Protein AF-A0A8T3PUE8-F1 (afdb_monomer)

Secondary structure (DSSP, 8-state):
--S---SEEEEEE-TTHHHHT-TTT-S--SS-EEEEETTEEEEE-GGGGSHHHHHHHSHHHHHHHHHHHH-HHHHHHHHHHHHHHHHHHHHHHHHT-SS--TTS-TTTTSPP-SHHHHHHHHHHHHHHHHHHHHHHTTT-EEEEEE-

Foldseek 3Di:
DDPDDDQEDEDEAELCQLLVQFPVSDPDNLDWHWAADPLDTDIDNCSCVDPVNCVCVDPVNVVVVVVCVVDPVSVVVVVVVVVVVVVVVVVVVVVVVPDDDPPSSPQLVHDDDDPRSVRSVSSVVSVVVVVVVVQVVVVHHYHYHYD

Radius of gyration: 20.22 Å; Cα contacts (8 Å, |Δi|>4): 121; chains: 1; bounding box: 53×44×39 Å

Sequence (147 aa):
MWHFQPDIVLLAFTCNDVRNNSKLLEWDRMRPFYDLVDDRLVLDDSFRQSDAYRFRRSAWMQSFYAAVNASRVLQLLREGRNSWTRRRLMAQQAKSTTGTGQDGTRGVFGEPQDADWKKAWAITEQILLRIRDDVVKRDVMFLLAIT

Solvent-accessible surface area (backbone atoms only — not comparable to full-atom values): 8790 Å² total; per-residue (Å²): 134,81,95,70,86,66,76,62,47,77,45,80,44,48,62,57,56,42,45,66,43,21,83,85,73,33,85,80,60,90,53,73,45,58,46,76,55,93,92,33,84,41,81,43,58,66,42,64,73,34,67,71,46,43,50,61,67,28,69,68,47,46,50,50,52,48,54,41,72,71,31,70,67,51,46,49,52,50,50,52,51,51,49,50,52,48,52,52,53,50,58,49,51,68,70,50,77,71,76,77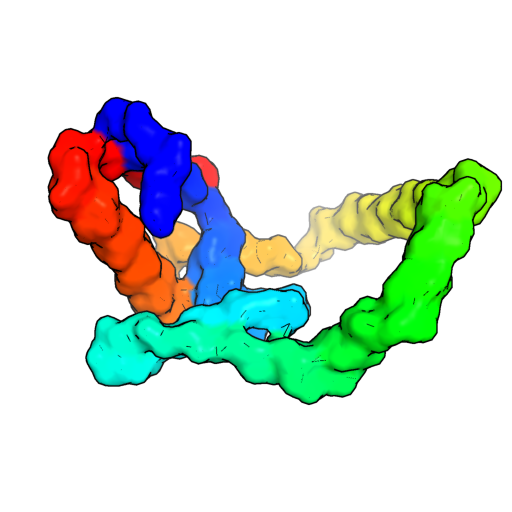,85,83,77,79,46,84,60,62,94,47,84,64,86,50,73,68,52,41,51,11,44,54,50,42,53,53,50,52,50,51,52,45,52,63,36,49,78,67,79,28,50,72,44,81,45,81,102

pLDDT: mean 86.22, std 13.91, range [35.94, 97.25]

Mean predicted aligned error: 8.73 Å

Structure (mmCIF, N/CA/C/O backbone):
data_AF-A0A8T3PUE8-F1
#
_entry.id   AF-A0A8T3PUE8-F1
#
loop_
_atom_site.group_PDB
_atom_site.id
_atom_site.type_symbol
_atom_site.label_atom_id
_atom_site.label_alt_id
_atom_site.label_comp_id
_atom_site.label_asym_id
_atom_site.label_entity_id
_atom_site.label_seq_id
_atom_site.pdbx_PDB_ins_code
_atom_site.Cartn_x
_atom_site.Cartn_y
_atom_site.Cartn_z
_atom_site.occupancy
_atom_site.B_iso_or_equiv
_atom_site.auth_seq_id
_atom_site.auth_comp_id
_atom_site.auth_asym_id
_atom_site.auth_atom_id
_atom_site.pdbx_PDB_model_num
ATOM 1 N N . MET A 1 1 ? -4.985 -13.837 13.410 1.00 58.12 1 MET A N 1
ATOM 2 C CA . MET A 1 1 ? -5.292 -13.492 14.818 1.00 58.12 1 MET A CA 1
ATOM 3 C C . MET A 1 1 ? -4.593 -12.184 15.157 1.00 58.12 1 MET A C 1
ATOM 5 O O . MET A 1 1 ? -3.531 -11.946 14.598 1.00 58.12 1 MET A O 1
ATOM 9 N N . TRP A 1 2 ? -5.178 -11.334 16.009 1.00 81.31 2 TRP A N 1
ATOM 10 C CA . TRP A 1 2 ? -4.444 -10.190 16.566 1.00 81.31 2 TRP A CA 1
ATOM 11 C C . TRP A 1 2 ? -3.457 -10.719 17.605 1.00 81.31 2 TRP A C 1
ATOM 13 O O . TRP A 1 2 ? -3.851 -11.477 18.487 1.00 81.31 2 TRP A O 1
ATOM 23 N N . HIS A 1 3 ? -2.188 -10.341 17.481 1.00 87.81 3 HIS A N 1
ATOM 24 C CA . HIS A 1 3 ? -1.155 -10.654 18.474 1.00 87.81 3 HIS A CA 1
ATOM 25 C C . HIS A 1 3 ? -1.067 -9.591 19.583 1.00 87.81 3 HIS A C 1
ATOM 27 O O . HIS A 1 3 ? -0.276 -9.736 20.507 1.00 87.81 3 HIS A O 1
ATOM 33 N N . PHE A 1 4 ? -1.883 -8.538 19.488 1.00 85.75 4 PHE A N 1
ATOM 34 C CA . PHE A 1 4 ? -1.905 -7.387 20.386 1.00 85.75 4 PHE A CA 1
ATOM 35 C C . PHE A 1 4 ? -3.320 -7.182 20.947 1.00 85.75 4 PHE A C 1
ATOM 37 O O . PHE A 1 4 ? -4.301 -7.511 20.274 1.00 85.75 4 PHE A O 1
ATOM 44 N N . GLN A 1 5 ? -3.417 -6.618 22.154 1.00 91.25 5 GLN A N 1
ATOM 45 C CA . GLN A 1 5 ? -4.667 -6.224 22.819 1.00 91.25 5 GLN A CA 1
ATOM 46 C C . GLN A 1 5 ? -4.635 -4.711 23.090 1.00 91.25 5 GLN A C 1
ATOM 48 O O . GLN A 1 5 ? -4.275 -4.304 24.190 1.00 91.25 5 GLN A O 1
ATOM 53 N N . PRO A 1 6 ? -4.883 -3.870 22.072 1.00 94.56 6 PRO A N 1
ATOM 54 C CA . PRO A 1 6 ? -4.877 -2.426 22.257 1.00 94.56 6 PRO A CA 1
ATOM 55 C C . PRO A 1 6 ? -6.190 -1.943 22.883 1.00 94.56 6 PRO A C 1
ATOM 57 O O . PRO A 1 6 ? -7.257 -2.437 22.528 1.00 94.56 6 PRO A O 1
ATOM 60 N N . ASP A 1 7 ? -6.113 -0.912 23.723 1.00 94.88 7 ASP A N 1
ATOM 61 C CA . ASP A 1 7 ? -7.296 -0.191 24.217 1.00 94.88 7 ASP A CA 1
ATOM 62 C C . ASP A 1 7 ? -7.877 0.759 23.151 1.00 94.88 7 ASP A C 1
ATOM 64 O O . ASP A 1 7 ? -9.077 1.035 23.117 1.00 94.88 7 ASP A O 1
ATOM 68 N N . ILE A 1 8 ? -7.019 1.260 22.252 1.00 95.62 8 ILE A N 1
ATOM 69 C CA . ILE A 1 8 ? -7.371 2.186 21.168 1.00 95.62 8 ILE A CA 1
ATOM 70 C C . ILE A 1 8 ? -6.609 1.808 19.896 1.00 95.62 8 ILE A C 1
ATOM 72 O O . ILE A 1 8 ? -5.410 1.525 19.930 1.00 95.62 8 ILE A O 1
ATOM 76 N N . VAL A 1 9 ? -7.286 1.880 18.751 1.00 96.19 9 VAL A N 1
ATOM 77 C CA . VAL A 1 9 ? -6.671 1.853 17.421 1.00 96.19 9 VAL A CA 1
ATOM 78 C C . VAL A 1 9 ? -6.800 3.234 16.787 1.00 96.19 9 VAL A C 1
ATOM 80 O O . VAL A 1 9 ? -7.900 3.674 16.454 1.00 96.19 9 VAL A O 1
ATOM 83 N N . LEU A 1 10 ? -5.662 3.906 16.609 1.00 96.00 10 LEU A N 1
ATOM 84 C CA . LEU A 1 10 ? -5.560 5.182 15.905 1.00 96.00 10 LEU A CA 1
ATOM 85 C C . LEU A 1 10 ? -5.059 4.947 14.479 1.00 96.00 10 LEU A C 1
ATOM 87 O O . LEU A 1 10 ? -3.923 4.512 14.284 1.00 96.00 10 LEU A O 1
ATOM 91 N N . LEU A 1 11 ? -5.884 5.270 13.488 1.00 95.94 11 LEU A N 1
ATOM 92 C CA . LEU A 1 11 ? -5.472 5.314 12.092 1.00 95.94 11 LEU A CA 1
ATOM 93 C C . LEU A 1 11 ? -5.088 6.749 11.721 1.00 95.94 11 LEU A C 1
ATOM 95 O O . LEU A 1 11 ? -5.939 7.636 11.709 1.00 95.94 11 LEU A O 1
ATOM 99 N N . ALA A 1 12 ? -3.809 6.967 11.420 1.00 94.75 12 ALA A N 1
ATOM 100 C CA . ALA A 1 12 ? -3.333 8.219 10.844 1.00 94.75 12 ALA A CA 1
ATOM 101 C C . ALA A 1 12 ? -3.569 8.197 9.328 1.00 94.75 12 ALA A C 1
ATOM 103 O O . ALA A 1 12 ? -3.030 7.334 8.638 1.00 94.75 12 ALA A O 1
ATOM 104 N N . PHE A 1 13 ? -4.387 9.125 8.844 1.00 92.00 13 PHE A N 1
ATOM 105 C CA . PHE A 1 13 ? -4.770 9.276 7.450 1.00 92.00 13 PHE A CA 1
ATOM 106 C C . PHE A 1 13 ? -4.077 10.488 6.839 1.00 92.00 13 PHE A C 1
ATOM 108 O O . PHE A 1 13 ? -4.211 11.614 7.317 1.00 92.00 13 PHE A O 1
ATOM 115 N N . THR A 1 14 ? -3.343 10.237 5.768 1.00 88.81 14 THR A N 1
ATOM 116 C CA . THR A 1 14 ? -2.399 11.157 5.146 1.00 88.81 14 THR A CA 1
ATOM 117 C C . THR A 1 14 ? -2.774 11.423 3.688 1.00 88.81 14 THR A C 1
ATOM 119 O O . THR A 1 14 ? -3.518 10.672 3.052 1.00 88.81 14 THR A O 1
ATOM 122 N N . CYS A 1 15 ? -2.229 12.497 3.115 1.00 79.62 15 CYS A N 1
ATOM 123 C CA . CYS A 1 15 ? -2.568 12.937 1.758 1.00 79.62 15 CYS A CA 1
ATOM 124 C C . CYS A 1 15 ? -2.321 11.901 0.640 1.00 79.62 15 CYS A C 1
ATOM 126 O O . CYS A 1 15 ? -2.926 12.010 -0.424 1.00 79.62 15 CYS A O 1
ATOM 128 N N . ASN A 1 16 ? -1.455 10.900 0.828 1.00 88.25 16 ASN A N 1
ATOM 129 C CA . ASN A 1 16 ? -1.203 9.891 -0.203 1.00 88.25 16 ASN A CA 1
ATOM 130 C C . ASN A 1 16 ? -2.078 8.639 -0.072 1.00 88.25 16 ASN A C 1
ATOM 132 O O . ASN A 1 16 ? -2.098 7.858 -1.025 1.00 88.25 16 ASN A O 1
ATOM 136 N N . ASP A 1 17 ? -2.799 8.442 1.036 1.00 91.62 17 ASP A N 1
ATOM 137 C CA . ASP A 1 17 ? -3.521 7.190 1.308 1.00 91.62 17 ASP A CA 1
ATOM 138 C C . ASP A 1 17 ? -4.585 6.891 0.246 1.00 91.62 17 ASP A C 1
ATOM 140 O O . ASP A 1 17 ? -4.645 5.777 -0.273 1.00 91.62 17 ASP A O 1
ATOM 144 N N . VAL A 1 18 ? -5.339 7.907 -0.188 1.00 92.12 18 VAL A N 1
ATOM 145 C CA . VAL A 1 18 ? -6.338 7.761 -1.264 1.00 92.12 18 VAL A CA 1
ATOM 146 C C . VAL A 1 18 ? -5.677 7.337 -2.573 1.00 92.12 18 VAL A C 1
ATOM 148 O O . VAL A 1 18 ? -6.057 6.332 -3.172 1.00 92.12 18 VAL A O 1
ATOM 151 N N . ARG A 1 19 ? -4.634 8.062 -3.005 1.00 90.25 19 ARG A N 1
ATOM 152 C CA . ARG A 1 19 ? -3.872 7.733 -4.222 1.00 90.25 19 ARG A CA 1
ATOM 153 C C . ARG A 1 19 ? -3.318 6.313 -4.147 1.00 90.25 19 ARG A C 1
ATOM 155 O O . ARG A 1 19 ? -3.312 5.592 -5.140 1.00 90.25 19 ARG A O 1
ATOM 162 N N . ASN A 1 20 ? -2.862 5.922 -2.959 1.00 92.50 20 ASN A N 1
ATOM 163 C CA . ASN A 1 20 ? -2.223 4.639 -2.715 1.00 92.50 20 ASN A CA 1
ATOM 164 C C . ASN A 1 20 ? -3.191 3.458 -2.886 1.00 92.50 20 ASN A C 1
ATOM 166 O O . ASN A 1 20 ? -2.763 2.363 -3.257 1.00 92.50 20 ASN A O 1
ATOM 170 N N . ASN A 1 21 ? -4.490 3.687 -2.733 1.00 93.69 21 ASN A N 1
ATOM 171 C CA . ASN A 1 21 ? -5.508 2.669 -2.959 1.00 93.69 21 ASN A CA 1
ATOM 172 C C . ASN A 1 21 ? -5.885 2.484 -4.441 1.00 93.69 21 ASN A C 1
ATOM 174 O O . ASN A 1 21 ? -6.645 1.573 -4.757 1.00 93.69 21 ASN A O 1
ATOM 178 N N . SER A 1 22 ? -5.340 3.284 -5.369 1.00 92.38 22 SER A N 1
ATOM 179 C CA . SER A 1 22 ? -5.630 3.183 -6.806 1.00 92.38 22 SER A CA 1
ATOM 180 C C . SER A 1 22 ? -4.435 2.703 -7.624 1.00 92.38 22 SER A C 1
ATOM 182 O O . SER A 1 22 ? -3.392 3.349 -7.684 1.00 92.38 22 SER A O 1
ATOM 184 N N . LYS A 1 23 ? -4.623 1.606 -8.365 1.00 91.81 23 LYS A N 1
ATOM 185 C CA . LYS A 1 23 ? -3.634 1.070 -9.318 1.00 91.81 23 LYS A CA 1
ATOM 186 C C . LYS A 1 23 ? -3.357 2.014 -10.498 1.00 91.81 23 LYS A C 1
ATOM 188 O O . LYS A 1 23 ? -2.291 1.937 -11.113 1.00 91.81 23 LYS A O 1
ATOM 193 N N . LEU A 1 24 ? -4.321 2.876 -10.834 1.00 90.50 24 LEU A N 1
ATOM 194 C CA . LEU A 1 24 ? -4.210 3.841 -11.932 1.00 90.50 24 LEU A CA 1
ATOM 195 C C . LEU A 1 24 ? -3.426 5.086 -11.510 1.00 90.50 24 LEU A C 1
ATOM 197 O O . LEU A 1 24 ? -2.589 5.554 -12.279 1.00 90.50 24 LEU A O 1
ATOM 201 N N . LEU A 1 25 ? -3.648 5.561 -10.280 1.00 88.88 25 LEU A N 1
ATOM 202 C CA . LEU A 1 25 ? -3.011 6.770 -9.754 1.00 88.88 25 LEU A CA 1
ATOM 203 C C . LEU A 1 25 ? -1.648 6.501 -9.092 1.00 88.88 25 LEU A C 1
ATOM 205 O O . LEU A 1 25 ? -0.810 7.400 -9.020 1.00 88.88 25 LEU A O 1
ATOM 209 N N . GLU A 1 26 ? -1.414 5.287 -8.589 1.00 88.81 26 GLU A N 1
ATOM 210 C CA . GLU A 1 26 ? -0.154 4.907 -7.954 1.00 88.81 26 GLU A CA 1
ATOM 211 C C . GLU A 1 26 ? 0.930 4.544 -8.980 1.00 88.81 26 GLU A C 1
ATOM 213 O O . GLU A 1 26 ? 0.703 3.816 -9.956 1.00 88.81 26 GLU A O 1
ATOM 218 N N . TRP A 1 27 ? 2.150 5.019 -8.720 1.00 87.38 27 TRP A N 1
ATOM 219 C CA . TRP A 1 27 ? 3.311 4.724 -9.555 1.00 87.38 27 TRP A CA 1
ATOM 220 C C . TRP A 1 27 ? 3.963 3.390 -9.170 1.00 87.38 27 TRP A C 1
ATOM 222 O O . TRP A 1 27 ? 4.413 2.656 -10.054 1.00 87.38 27 TRP A O 1
ATOM 232 N N . ASP A 1 28 ? 3.993 3.039 -7.880 1.00 88.31 28 ASP A N 1
ATOM 233 C CA . ASP A 1 28 ? 4.464 1.726 -7.434 1.00 88.31 28 ASP A CA 1
ATOM 234 C C . ASP A 1 28 ? 3.362 0.663 -7.523 1.00 88.31 28 ASP A C 1
ATOM 236 O O . ASP A 1 28 ? 2.468 0.566 -6.681 1.00 88.31 28 ASP A O 1
ATOM 240 N N . ARG A 1 29 ? 3.465 -0.180 -8.552 1.00 90.19 29 ARG A N 1
ATOM 241 C CA . ARG A 1 29 ? 2.496 -1.244 -8.845 1.00 90.19 29 ARG A CA 1
ATOM 242 C C . ARG A 1 29 ? 2.940 -2.635 -8.389 1.00 90.19 29 ARG A C 1
ATOM 244 O O . ARG A 1 29 ? 2.208 -3.597 -8.600 1.00 90.19 29 ARG A O 1
ATOM 251 N N . MET A 1 30 ? 4.119 -2.785 -7.775 1.00 91.69 30 MET A N 1
ATOM 252 C CA . MET A 1 30 ? 4.607 -4.087 -7.280 1.00 91.69 30 MET A CA 1
ATOM 253 C C . MET A 1 30 ? 4.096 -4.403 -5.868 1.00 91.69 30 MET A C 1
ATOM 255 O O . MET A 1 30 ? 4.839 -4.877 -5.006 1.00 91.69 30 MET A O 1
ATOM 259 N N . ARG A 1 31 ? 2.809 -4.152 -5.637 1.00 93.38 31 ARG A N 1
ATOM 260 C CA . ARG A 1 31 ? 2.129 -4.329 -4.355 1.00 93.38 31 ARG A CA 1
ATOM 261 C C . ARG A 1 31 ? 0.669 -4.738 -4.587 1.00 93.38 31 ARG A C 1
ATOM 263 O O . ARG A 1 31 ? 0.173 -4.540 -5.697 1.00 93.38 31 ARG A O 1
ATOM 270 N N . PRO A 1 32 ? -0.009 -5.329 -3.589 1.00 96.12 32 PRO A N 1
ATOM 271 C CA . PRO A 1 32 ? -1.426 -5.638 -3.719 1.00 96.12 32 PRO A CA 1
ATOM 272 C C . PRO A 1 32 ? -2.263 -4.359 -3.787 1.00 96.12 32 PRO A C 1
ATOM 274 O O . PRO A 1 32 ? -1.921 -3.357 -3.157 1.00 96.12 32 PRO A O 1
ATOM 277 N N . PHE A 1 33 ? -3.379 -4.437 -4.502 1.00 96.62 33 PHE A N 1
ATOM 278 C CA . PHE A 1 33 ? -4.426 -3.418 -4.514 1.00 96.62 33 PHE A CA 1
ATOM 279 C C . PHE A 1 33 ? -5.768 -4.066 -4.182 1.00 96.62 33 PHE A C 1
ATOM 281 O O . PHE A 1 33 ? -5.908 -5.287 -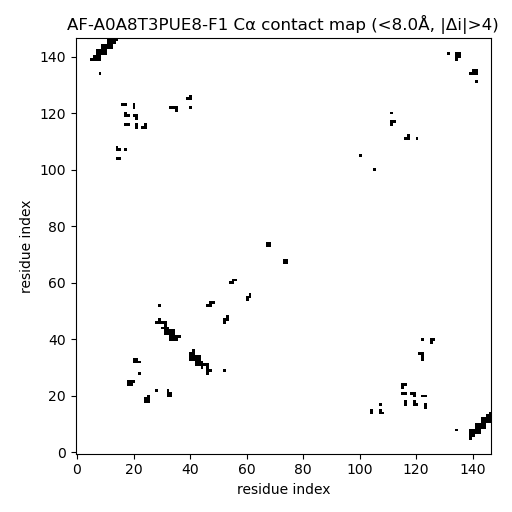4.240 1.00 96.62 33 PHE A O 1
ATOM 288 N N . TYR A 1 34 ? -6.757 -3.248 -3.844 1.00 97.25 34 TYR A N 1
ATOM 289 C CA . TYR A 1 34 ? -8.146 -3.680 -3.848 1.00 97.25 34 TYR A CA 1
ATOM 290 C C . TYR A 1 34 ? -8.840 -3.131 -5.088 1.00 97.25 34 TYR A C 1
ATOM 292 O O . TYR A 1 34 ? -8.635 -1.978 -5.461 1.00 97.25 34 TYR A O 1
ATOM 300 N N . ASP A 1 35 ? -9.688 -3.951 -5.690 1.00 95.38 35 ASP A N 1
ATOM 301 C CA . ASP A 1 35 ? -10.738 -3.506 -6.591 1.00 95.38 35 ASP A CA 1
ATOM 302 C C . ASP A 1 35 ? -12.082 -3.511 -5.862 1.00 95.38 35 ASP A C 1
ATOM 304 O O . ASP A 1 35 ? -12.260 -4.186 -4.844 1.00 95.38 35 ASP A O 1
ATOM 308 N N . LEU A 1 36 ? -13.029 -2.742 -6.396 1.00 94.56 36 LEU A N 1
ATOM 309 C CA . LEU A 1 36 ? -14.398 -2.697 -5.907 1.00 94.56 36 LEU A CA 1
ATOM 310 C C . LEU A 1 36 ? -15.305 -3.412 -6.912 1.00 94.56 36 LEU A C 1
ATOM 312 O O . LEU A 1 36 ? -15.445 -2.955 -8.047 1.00 94.56 36 LEU A O 1
ATOM 316 N N . VAL A 1 37 ? -15.886 -4.538 -6.499 1.00 94.56 37 VAL A N 1
ATOM 317 C CA . VAL A 1 37 ? -16.827 -5.341 -7.295 1.00 94.56 37 VAL A CA 1
ATOM 318 C C . VAL A 1 37 ? -18.075 -5.558 -6.450 1.00 94.56 37 VAL A C 1
ATOM 320 O O . VAL A 1 37 ? -17.969 -6.106 -5.355 1.00 94.56 37 VAL A O 1
ATOM 323 N N . ASP A 1 38 ? -19.236 -5.104 -6.927 1.00 92.06 38 ASP A N 1
ATOM 324 C CA . ASP A 1 38 ? -20.511 -5.158 -6.190 1.00 92.06 38 ASP A CA 1
ATOM 325 C C . ASP A 1 38 ? -20.383 -4.635 -4.745 1.00 92.06 38 ASP A C 1
ATOM 327 O O . ASP A 1 38 ? -20.734 -5.324 -3.782 1.00 92.06 38 ASP A O 1
ATOM 331 N N . ASP A 1 39 ? -19.774 -3.451 -4.602 1.00 88.75 39 ASP A N 1
ATOM 332 C CA . ASP A 1 39 ? -19.477 -2.774 -3.329 1.00 88.75 39 ASP A CA 1
ATOM 333 C C . ASP A 1 39 ? -18.623 -3.581 -2.337 1.00 88.75 39 ASP A C 1
ATOM 335 O O . ASP A 1 39 ? -18.547 -3.268 -1.148 1.00 88.75 39 ASP A O 1
ATOM 339 N N . ARG A 1 40 ? -17.929 -4.617 -2.817 1.00 93.19 40 ARG A N 1
ATOM 340 C CA . ARG A 1 40 ? -17.022 -5.435 -2.013 1.00 93.19 40 ARG A CA 1
ATOM 341 C C . ARG A 1 40 ? -15.579 -5.248 -2.446 1.00 93.19 40 ARG A C 1
ATOM 343 O O . ARG A 1 40 ? -15.258 -5.228 -3.632 1.00 93.19 40 ARG A O 1
ATOM 350 N N . LEU A 1 41 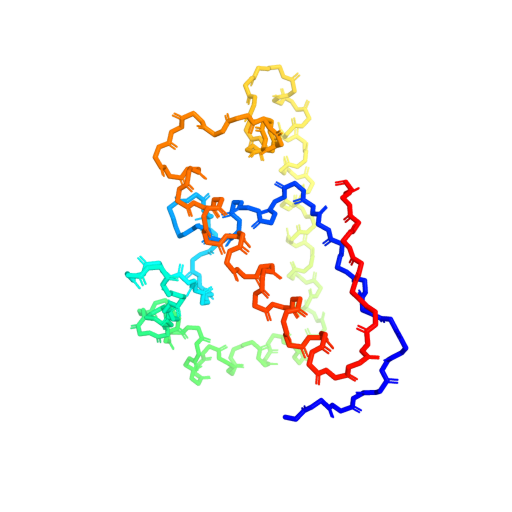? -14.706 -5.161 -1.445 1.00 96.38 41 LEU A N 1
ATOM 351 C CA . LEU A 1 41 ? -13.262 -5.162 -1.635 1.00 96.38 41 LEU A CA 1
ATOM 352 C C . LEU A 1 41 ? -12.808 -6.546 -2.102 1.00 96.38 41 LEU A C 1
ATOM 354 O O . LEU A 1 41 ? -12.917 -7.528 -1.364 1.00 96.38 41 LEU A O 1
ATOM 358 N N . VAL A 1 42 ? -12.262 -6.610 -3.312 1.00 97.06 42 VAL A N 1
ATOM 359 C CA . VAL A 1 42 ? -11.639 -7.807 -3.880 1.00 97.06 42 VAL A CA 1
ATOM 360 C C . VAL A 1 42 ? -10.142 -7.560 -3.988 1.00 97.06 42 VAL A C 1
ATOM 362 O O . VAL A 1 42 ? -9.709 -6.579 -4.584 1.00 97.06 42 VAL A O 1
ATOM 365 N N . LEU A 1 43 ? -9.343 -8.429 -3.372 1.00 96.81 43 LEU A N 1
ATOM 366 C CA . LEU A 1 43 ? -7.888 -8.311 -3.393 1.00 96.81 43 LEU A CA 1
ATOM 367 C C . LEU A 1 43 ? -7.348 -8.659 -4.790 1.00 96.81 43 LEU A C 1
ATOM 369 O O . LEU A 1 43 ? -7.499 -9.792 -5.240 1.00 96.81 43 LEU A O 1
ATOM 373 N N . ASP A 1 44 ? -6.664 -7.710 -5.427 1.00 95.94 44 ASP A N 1
ATOM 374 C CA . ASP A 1 44 ? -5.838 -7.931 -6.613 1.00 95.94 44 ASP A CA 1
ATOM 375 C C . AS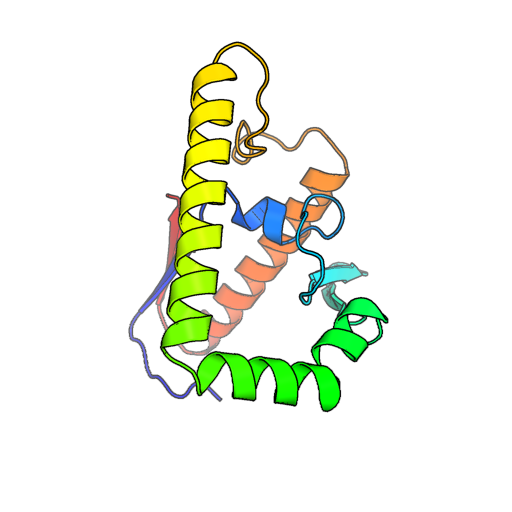P A 1 44 ? -4.374 -8.117 -6.185 1.00 95.94 44 ASP A C 1
ATOM 377 O O . ASP A 1 44 ? -3.661 -7.163 -5.852 1.00 95.94 44 ASP A O 1
ATOM 381 N N . ASP A 1 45 ? -3.907 -9.367 -6.206 1.00 96.44 45 ASP A N 1
ATOM 382 C CA . ASP A 1 45 ? -2.505 -9.728 -5.991 1.00 96.44 45 ASP A CA 1
ATOM 383 C C . ASP A 1 45 ? -1.792 -10.186 -7.280 1.00 96.44 45 ASP A C 1
ATOM 385 O O . ASP A 1 45 ? -0.683 -10.731 -7.223 1.00 96.44 45 ASP A O 1
ATOM 389 N N . SER A 1 46 ? -2.370 -9.888 -8.454 1.00 95.19 46 SER A N 1
ATOM 390 C CA . SER A 1 46 ? -1.847 -10.277 -9.776 1.00 95.19 46 SER A CA 1
ATOM 391 C C . SER A 1 46 ? -0.432 -9.767 -10.053 1.00 95.19 46 SER A C 1
ATOM 393 O O . SER A 1 46 ? 0.299 -10.368 -10.845 1.00 95.19 46 SER A O 1
ATOM 395 N N . PHE A 1 47 ? 0.017 -8.717 -9.351 1.00 94.56 47 PHE A N 1
ATOM 396 C CA . PHE A 1 47 ? 1.397 -8.224 -9.411 1.00 94.56 47 PHE A CA 1
ATOM 397 C C . PHE A 1 47 ? 2.426 -9.336 -9.149 1.00 94.56 47 PHE A C 1
ATOM 399 O O . PHE A 1 47 ? 3.526 -9.294 -9.708 1.00 94.56 47 PHE A O 1
ATOM 406 N N . ARG A 1 48 ? 2.061 -10.359 -8.360 1.00 95.31 48 ARG A N 1
ATOM 407 C CA . ARG A 1 48 ? 2.899 -11.531 -8.068 1.00 95.31 48 ARG A CA 1
ATOM 408 C C . ARG A 1 48 ? 3.240 -12.354 -9.311 1.00 95.31 48 ARG A C 1
ATOM 410 O O . ARG A 1 48 ? 4.269 -13.026 -9.322 1.00 95.31 48 ARG A O 1
ATOM 417 N N . GLN A 1 49 ? 2.407 -12.284 -10.347 1.00 94.81 49 GLN A N 1
ATOM 418 C CA . GLN A 1 49 ? 2.604 -12.998 -11.608 1.00 94.81 49 GLN A CA 1
ATOM 419 C C . GLN A 1 49 ? 3.390 -12.192 -12.644 1.00 94.81 49 GLN A C 1
ATOM 421 O O . GLN A 1 49 ? 3.813 -12.751 -13.651 1.00 94.81 49 GLN A O 1
ATOM 426 N N . SER A 1 50 ? 3.634 -10.900 -12.401 1.00 93.56 50 SER A N 1
ATOM 427 C CA . SER A 1 50 ? 4.429 -10.081 -13.318 1.00 93.56 50 SER A CA 1
ATOM 428 C C . SER A 1 50 ? 5.872 -10.587 -13.420 1.00 93.56 50 SER A C 1
ATOM 430 O O . SER A 1 50 ? 6.492 -10.955 -12.416 1.00 93.56 50 SER A O 1
ATOM 432 N N . ASP A 1 51 ? 6.447 -10.546 -14.624 1.00 94.38 51 ASP A N 1
ATOM 433 C CA . ASP A 1 51 ? 7.836 -10.967 -14.849 1.00 94.38 51 ASP A CA 1
ATOM 434 C C . ASP A 1 51 ? 8.819 -10.160 -14.002 1.00 94.38 51 ASP A C 1
ATOM 436 O O . ASP A 1 51 ? 9.763 -10.712 -13.440 1.00 94.38 51 ASP A O 1
ATOM 440 N N . ALA A 1 52 ? 8.556 -8.862 -13.830 1.00 92.38 52 ALA A N 1
ATOM 441 C CA . ALA A 1 52 ? 9.356 -7.994 -12.976 1.00 92.38 52 ALA A CA 1
ATOM 442 C C . ALA A 1 52 ? 9.376 -8.479 -11.516 1.00 92.38 52 ALA A C 1
ATOM 444 O O . ALA A 1 52 ? 10.445 -8.545 -10.902 1.00 92.38 52 ALA A O 1
ATOM 445 N N . TYR A 1 53 ? 8.217 -8.850 -10.959 1.00 93.88 53 TYR A N 1
ATOM 446 C CA . TYR A 1 53 ? 8.136 -9.372 -9.597 1.00 93.88 53 TYR A CA 1
ATOM 447 C C . TYR A 1 53 ? 8.799 -10.749 -9.483 1.00 93.88 53 TYR A C 1
ATOM 449 O O . TYR A 1 53 ? 9.627 -10.964 -8.594 1.00 93.88 53 TYR A O 1
ATOM 457 N N . ARG A 1 54 ? 8.501 -11.667 -10.410 1.00 95.00 54 ARG A N 1
ATOM 458 C CA . ARG A 1 54 ? 9.080 -13.020 -10.433 1.00 95.00 54 ARG A CA 1
ATOM 459 C C . ARG A 1 54 ? 10.599 -12.985 -10.567 1.00 95.00 54 ARG A C 1
ATOM 461 O O . ARG A 1 54 ? 11.293 -13.690 -9.838 1.00 95.00 54 ARG A O 1
ATOM 468 N N . PHE A 1 55 ? 11.130 -12.110 -11.418 1.00 94.94 55 PHE A N 1
ATOM 469 C CA . PHE A 1 55 ? 12.567 -11.897 -11.555 1.00 94.94 55 PHE A CA 1
ATOM 470 C C . PHE A 1 55 ? 13.188 -11.349 -10.266 1.00 94.94 55 PHE A C 1
ATOM 472 O O . PHE A 1 55 ? 14.190 -11.889 -9.794 1.00 94.94 55 PHE A O 1
ATOM 479 N N . ARG A 1 56 ? 12.568 -10.343 -9.630 1.00 91.75 56 ARG A N 1
ATOM 480 C CA . ARG A 1 56 ? 13.028 -9.821 -8.328 1.00 91.75 56 ARG A CA 1
ATOM 481 C C . ARG A 1 56 ? 13.019 -10.878 -7.224 1.00 91.75 56 ARG A C 1
ATOM 483 O O . ARG A 1 56 ? 13.863 -10.831 -6.332 1.00 91.75 56 ARG A O 1
ATOM 490 N N . ARG A 1 57 ? 12.085 -11.829 -7.276 1.00 93.62 57 ARG A N 1
ATOM 491 C CA . ARG A 1 57 ? 11.974 -12.950 -6.329 1.00 93.62 57 ARG A CA 1
ATOM 492 C C . ARG A 1 57 ? 12.777 -14.190 -6.735 1.00 93.62 57 ARG A C 1
ATOM 494 O O . ARG A 1 57 ? 12.818 -15.139 -5.960 1.00 93.62 57 ARG A O 1
ATOM 501 N N . SER A 1 58 ? 13.431 -14.186 -7.897 1.00 95.38 58 SER A N 1
ATOM 502 C CA . SER A 1 58 ? 14.247 -15.312 -8.359 1.00 95.38 58 SER A CA 1
ATOM 503 C C . SER A 1 58 ? 15.443 -15.566 -7.438 1.00 95.38 58 SER A C 1
ATOM 505 O O . SER A 1 58 ? 16.016 -14.628 -6.880 1.00 95.38 58 SER A O 1
ATOM 507 N N . ALA A 1 59 ? 15.860 -16.831 -7.323 1.00 95.75 59 ALA A N 1
ATOM 508 C CA . ALA A 1 59 ? 17.016 -17.215 -6.512 1.00 95.75 59 ALA A CA 1
ATOM 509 C C . ALA A 1 59 ? 18.279 -16.445 -6.923 1.00 95.75 59 ALA A C 1
ATOM 511 O O . ALA A 1 59 ? 18.985 -15.939 -6.062 1.00 95.75 59 ALA A O 1
ATOM 512 N N . TRP A 1 60 ? 18.498 -16.257 -8.230 1.00 95.69 60 TRP A N 1
ATOM 513 C CA . TRP A 1 60 ? 19.599 -15.449 -8.758 1.00 95.69 60 TRP A CA 1
ATOM 514 C C . TRP A 1 60 ? 19.626 -14.036 -8.166 1.00 95.69 60 TRP A C 1
ATOM 516 O O . TRP A 1 60 ? 20.637 -13.610 -7.609 1.00 95.69 60 TRP A O 1
ATOM 526 N N . MET A 1 61 ? 18.505 -13.314 -8.249 1.00 93.62 61 MET A N 1
ATOM 527 C CA . MET A 1 61 ? 18.439 -11.938 -7.762 1.00 93.62 61 MET A CA 1
ATOM 528 C C . MET A 1 61 ? 18.537 -11.871 -6.232 1.00 93.62 61 MET A C 1
ATOM 530 O O . MET A 1 61 ? 19.198 -10.986 -5.692 1.00 93.62 61 MET A O 1
ATOM 534 N N . GLN A 1 62 ? 17.934 -12.828 -5.522 1.00 94.62 62 GLN A N 1
ATOM 535 C CA . GLN A 1 62 ? 18.046 -12.924 -4.065 1.00 94.62 62 GLN A CA 1
ATOM 536 C C . GLN A 1 62 ? 19.492 -13.207 -3.622 1.00 94.62 62 GLN A C 1
ATOM 538 O O . GLN A 1 62 ? 19.985 -12.549 -2.707 1.00 94.62 62 GLN A O 1
ATOM 543 N N . SER A 1 63 ? 20.206 -14.105 -4.306 1.00 92.5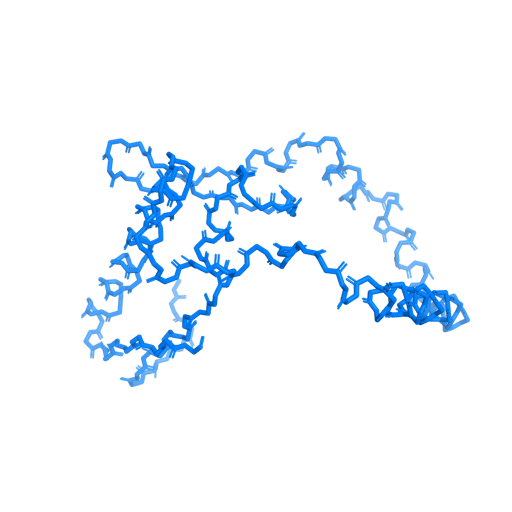0 63 SER A N 1
ATOM 544 C CA . SER A 1 63 ? 21.627 -14.384 -4.064 1.00 92.50 63 SER A CA 1
ATOM 545 C C . SER A 1 63 ? 22.510 -13.181 -4.384 1.00 92.50 63 SER A C 1
ATOM 547 O O . SER A 1 63 ? 23.414 -12.870 -3.612 1.00 92.50 63 SER A O 1
ATOM 549 N N . PHE A 1 64 ? 22.228 -12.457 -5.470 1.00 90.94 64 PHE A N 1
ATOM 550 C CA . PHE A 1 64 ? 22.923 -11.210 -5.779 1.00 90.94 64 PHE A CA 1
ATOM 551 C C . PHE A 1 64 ? 22.731 -10.173 -4.665 1.00 90.94 64 PHE A C 1
ATOM 553 O O . PHE A 1 64 ? 23.710 -9.610 -4.172 1.00 90.94 64 PHE A O 1
ATOM 560 N N . TYR A 1 65 ? 21.494 -9.955 -4.204 1.00 88.94 65 TYR A N 1
ATOM 561 C CA . TYR A 1 65 ? 21.236 -9.055 -3.079 1.00 88.94 65 TYR A CA 1
ATOM 562 C C . TYR A 1 65 ? 21.928 -9.515 -1.795 1.00 88.94 65 TYR A C 1
ATOM 564 O O . TYR A 1 65 ? 22.479 -8.678 -1.083 1.00 88.94 65 TYR A O 1
ATOM 572 N N . ALA A 1 66 ? 21.959 -10.819 -1.516 1.00 89.62 66 ALA A N 1
ATOM 573 C CA . ALA A 1 66 ? 22.683 -11.367 -0.374 1.00 89.62 66 ALA A CA 1
ATOM 574 C C . ALA A 1 66 ? 24.195 -11.102 -0.475 1.00 89.62 66 ALA A C 1
ATOM 576 O O . ALA A 1 66 ? 24.793 -10.657 0.499 1.00 89.62 66 ALA A O 1
ATOM 577 N N . ALA A 1 67 ? 24.803 -11.282 -1.651 1.00 89.12 67 ALA A N 1
ATOM 578 C CA . ALA A 1 67 ? 26.222 -11.004 -1.877 1.00 89.12 67 ALA A CA 1
ATOM 579 C C . ALA A 1 67 ? 26.557 -9.511 -1.721 1.00 89.12 67 ALA A C 1
ATOM 581 O O . ALA A 1 67 ? 27.533 -9.155 -1.057 1.00 89.12 67 ALA A O 1
ATOM 582 N N . VAL A 1 68 ? 25.716 -8.621 -2.262 1.00 85.25 68 VAL A N 1
ATOM 583 C CA . VAL A 1 68 ? 25.854 -7.171 -2.048 1.00 85.25 68 VAL A CA 1
ATOM 584 C C . VAL A 1 68 ? 25.718 -6.832 -0.562 1.00 85.25 68 VAL A C 1
ATOM 586 O O . VAL A 1 68 ? 26.525 -6.073 -0.032 1.00 85.25 68 VAL A O 1
ATOM 589 N N . ASN A 1 69 ? 24.745 -7.425 0.132 1.00 84.44 69 ASN A N 1
ATOM 590 C CA . ASN A 1 69 ? 24.520 -7.192 1.557 1.00 84.44 69 ASN A CA 1
ATOM 591 C C . ASN A 1 69 ? 25.581 -7.849 2.458 1.00 84.44 69 ASN A C 1
ATOM 593 O O . ASN A 1 69 ? 25.751 -7.414 3.591 1.00 84.44 69 ASN A O 1
ATOM 597 N N . ALA A 1 70 ? 26.334 -8.837 1.986 1.00 87.69 70 ALA A N 1
ATOM 598 C CA . ALA A 1 70 ? 27.470 -9.390 2.719 1.00 87.69 70 ALA A CA 1
ATOM 599 C C . ALA A 1 70 ? 28.725 -8.500 2.616 1.00 87.69 70 ALA A C 1
ATOM 601 O O . ALA A 1 70 ? 29.624 -8.599 3.449 1.00 87.69 70 ALA A O 1
ATOM 602 N N . SER A 1 71 ? 28.791 -7.598 1.629 1.00 88.44 71 SER A N 1
ATOM 603 C CA . SER A 1 71 ? 29.953 -6.740 1.392 1.00 88.44 71 SER A CA 1
ATOM 604 C C . SER A 1 71 ? 29.720 -5.300 1.844 1.00 88.44 71 SER A C 1
ATOM 606 O O . SER A 1 71 ? 28.962 -4.541 1.238 1.00 88.44 71 SER A O 1
ATOM 608 N N . ARG A 1 72 ? 30.458 -4.872 2.874 1.00 83.88 72 ARG A N 1
ATOM 609 C CA . ARG A 1 72 ? 30.447 -3.476 3.348 1.00 83.88 72 ARG A CA 1
ATOM 610 C C . ARG A 1 72 ? 30.930 -2.486 2.286 1.00 83.88 72 ARG A C 1
ATOM 612 O O . ARG A 1 72 ? 30.420 -1.372 2.227 1.00 83.88 72 ARG A O 1
ATOM 619 N N . VAL A 1 73 ? 31.844 -2.902 1.408 1.00 85.19 73 VAL A N 1
ATOM 620 C CA . VAL A 1 73 ? 32.331 -2.070 0.297 1.00 85.19 73 VAL A CA 1
ATOM 621 C C . VAL A 1 73 ? 31.236 -1.871 -0.752 1.00 85.19 73 VAL A C 1
ATOM 623 O O . VAL A 1 73 ? 30.999 -0.745 -1.180 1.00 85.19 73 VAL A O 1
ATOM 626 N N . LEU A 1 74 ? 30.507 -2.929 -1.129 1.00 83.50 74 LEU A N 1
ATOM 627 C CA . LEU A 1 74 ? 29.409 -2.808 -2.096 1.00 83.50 74 LEU A CA 1
ATOM 628 C C . LEU A 1 74 ? 28.222 -2.023 -1.527 1.00 83.50 74 LEU A C 1
ATOM 630 O O . LEU A 1 74 ? 27.623 -1.227 -2.249 1.00 83.50 74 LEU A O 1
ATOM 634 N N . GLN A 1 75 ? 27.912 -2.186 -0.237 1.00 83.12 75 GLN A N 1
ATOM 635 C CA . GLN A 1 75 ? 26.930 -1.342 0.450 1.00 83.12 75 GLN A CA 1
ATOM 636 C C . GLN A 1 75 ? 27.341 0.133 0.416 1.00 83.12 75 GLN A C 1
ATOM 638 O O . GLN A 1 75 ? 26.521 0.982 0.071 1.00 83.12 75 GLN A O 1
ATOM 643 N N . LEU A 1 76 ? 28.610 0.438 0.709 1.00 88.19 76 LEU A N 1
ATOM 644 C CA . LEU A 1 76 ? 29.118 1.807 0.688 1.00 88.19 76 LEU A CA 1
ATOM 645 C C . LEU A 1 76 ? 29.059 2.412 -0.719 1.00 88.19 76 LEU A C 1
ATOM 647 O O . LEU A 1 76 ? 28.615 3.545 -0.876 1.00 88.19 76 LEU A O 1
ATOM 651 N N . LEU A 1 77 ? 29.436 1.657 -1.75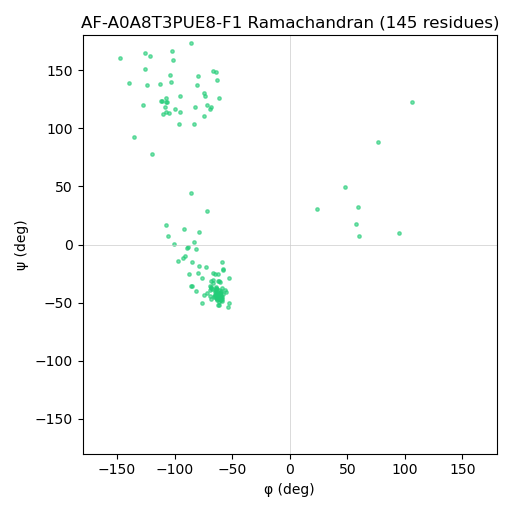5 1.00 87.69 77 LEU A N 1
ATOM 652 C CA . LEU A 1 77 ? 29.328 2.106 -3.147 1.00 87.69 77 LEU A CA 1
ATOM 653 C C . LEU A 1 77 ? 27.870 2.333 -3.564 1.00 87.69 77 LEU A C 1
ATOM 655 O O . LEU A 1 77 ? 27.560 3.321 -4.233 1.00 87.69 77 LEU A O 1
ATOM 659 N N . ARG A 1 78 ? 26.958 1.449 -3.144 1.00 83.81 78 ARG A N 1
ATOM 660 C CA . ARG A 1 78 ? 25.519 1.589 -3.394 1.00 83.81 78 ARG A CA 1
ATOM 661 C C . ARG A 1 78 ? 24.954 2.833 -2.714 1.00 83.81 78 ARG A C 1
ATOM 663 O O . ARG A 1 78 ? 24.255 3.601 -3.369 1.00 83.81 78 ARG A O 1
ATOM 670 N N . GLU A 1 79 ? 25.282 3.073 -1.447 1.00 86.88 79 GLU A N 1
ATOM 671 C CA . GLU A 1 79 ? 24.842 4.271 -0.724 1.00 86.88 79 GLU A CA 1
ATOM 672 C C . GLU A 1 79 ? 25.506 5.551 -1.244 1.00 86.88 79 GLU A C 1
ATOM 674 O O . GLU A 1 79 ? 24.852 6.589 -1.361 1.00 86.88 79 GLU A O 1
ATOM 679 N N . GLY A 1 80 ? 26.772 5.483 -1.658 1.00 90.62 80 GLY A N 1
ATOM 680 C CA . GLY A 1 80 ? 27.470 6.571 -2.342 1.00 90.62 80 GLY A CA 1
ATOM 681 C C . GLY A 1 80 ? 26.764 6.963 -3.641 1.00 90.62 80 GLY A C 1
ATOM 682 O O . GLY A 1 80 ? 26.432 8.129 -3.851 1.00 90.62 80 GLY A O 1
ATOM 683 N N . ARG A 1 81 ? 26.416 5.980 -4.478 1.00 89.81 81 ARG A N 1
ATOM 684 C CA . ARG A 1 81 ? 25.616 6.212 -5.688 1.00 89.81 81 ARG A CA 1
ATOM 685 C C . ARG A 1 81 ? 24.232 6.774 -5.353 1.00 89.81 81 ARG A C 1
ATOM 687 O O . ARG A 1 81 ? 23.834 7.781 -5.931 1.00 89.81 81 ARG A O 1
ATOM 694 N N . ASN A 1 82 ? 23.513 6.163 -4.411 1.00 87.44 82 ASN A N 1
ATOM 695 C CA . ASN A 1 82 ? 22.164 6.587 -4.026 1.00 87.44 82 ASN A CA 1
ATOM 696 C C . ASN A 1 82 ? 22.145 8.003 -3.437 1.00 87.44 82 ASN A C 1
ATOM 698 O O . ASN A 1 82 ? 21.207 8.760 -3.680 1.00 87.44 82 ASN A O 1
ATOM 702 N N . SER A 1 83 ? 23.155 8.377 -2.650 1.00 86.81 83 SER A N 1
ATOM 703 C CA . SER A 1 83 ? 23.283 9.723 -2.083 1.00 86.81 83 SER A CA 1
ATOM 704 C C . SER A 1 83 ? 23.593 10.761 -3.162 1.00 86.81 83 SER A C 1
ATOM 706 O O . SER A 1 83 ? 22.990 11.833 -3.158 1.00 86.81 83 SER A O 1
ATOM 708 N N . TRP A 1 84 ? 24.439 10.430 -4.141 1.00 87.81 84 TRP A N 1
ATOM 709 C CA . TRP A 1 84 ? 24.706 11.307 -5.282 1.00 87.81 84 TRP A CA 1
ATOM 710 C C . TRP A 1 84 ? 23.473 11.494 -6.173 1.00 87.81 84 TRP A C 1
ATOM 712 O O . TRP A 1 84 ? 23.115 12.625 -6.505 1.00 87.81 84 TRP A O 1
ATOM 722 N N . THR A 1 85 ? 22.759 10.410 -6.495 1.00 88.62 85 THR A N 1
ATOM 723 C CA . THR A 1 85 ? 21.498 10.479 -7.246 1.00 88.62 85 THR A CA 1
ATOM 724 C C . THR A 1 85 ? 20.439 11.282 -6.490 1.00 88.62 85 THR A C 1
ATOM 726 O O . THR A 1 85 ? 19.827 12.161 -7.091 1.00 88.62 85 THR A O 1
ATOM 729 N N . ARG A 1 86 ? 20.265 11.067 -5.176 1.00 86.31 86 ARG A N 1
ATOM 730 C CA . ARG A 1 86 ? 19.345 11.867 -4.344 1.00 86.31 86 ARG A CA 1
ATOM 731 C C . ARG A 1 86 ? 19.698 13.351 -4.356 1.00 86.31 86 ARG A C 1
ATOM 733 O O . ARG A 1 86 ? 18.818 14.171 -4.587 1.00 86.31 86 ARG A O 1
ATOM 740 N N . ARG A 1 87 ? 20.975 13.704 -4.178 1.00 85.31 87 ARG A N 1
ATOM 741 C CA . ARG A 1 87 ? 21.440 15.102 -4.250 1.00 85.31 87 ARG A CA 1
ATOM 742 C C . ARG A 1 87 ? 21.160 15.725 -5.614 1.00 85.31 87 ARG A C 1
ATOM 744 O O . ARG A 1 87 ? 20.725 16.869 -5.679 1.00 85.31 87 ARG A O 1
ATOM 751 N N . ARG A 1 88 ? 21.367 14.976 -6.700 1.00 85.19 88 ARG A N 1
ATOM 752 C CA . ARG A 1 88 ? 21.078 15.438 -8.063 1.00 85.19 88 ARG A CA 1
ATOM 753 C C . ARG A 1 88 ? 19.581 15.648 -8.293 1.00 85.19 88 ARG A C 1
ATOM 755 O O . ARG A 1 88 ? 19.215 16.673 -8.854 1.00 85.19 88 ARG A O 1
ATOM 762 N N . LEU A 1 89 ? 18.737 14.720 -7.841 1.00 81.06 89 LEU A N 1
ATOM 763 C CA . LEU A 1 89 ? 17.279 14.837 -7.936 1.00 81.06 89 LEU A CA 1
ATOM 764 C C . LEU A 1 89 ? 16.755 16.010 -7.102 1.00 81.06 89 LEU A C 1
ATOM 766 O O . LEU A 1 89 ? 15.977 16.800 -7.616 1.00 81.06 89 LEU A O 1
ATOM 770 N N . MET A 1 90 ? 17.245 16.198 -5.873 1.00 76.81 90 MET A N 1
ATOM 771 C CA . MET A 1 90 ? 16.879 17.357 -5.050 1.00 76.81 90 MET A CA 1
ATOM 772 C C . MET A 1 90 ? 17.362 18.680 -5.653 1.00 76.81 90 MET A C 1
ATOM 774 O O . MET A 1 90 ? 16.624 19.658 -5.647 1.00 76.81 90 MET A O 1
ATOM 778 N N . ALA A 1 91 ? 18.562 18.721 -6.240 1.00 77.44 91 ALA A N 1
ATOM 779 C CA . ALA A 1 91 ? 19.045 19.902 -6.956 1.00 77.44 91 ALA A CA 1
ATOM 780 C C . ALA A 1 91 ? 18.234 20.199 -8.231 1.00 77.44 91 ALA A C 1
ATOM 782 O O . ALA A 1 91 ? 18.115 21.356 -8.626 1.00 77.44 91 ALA A O 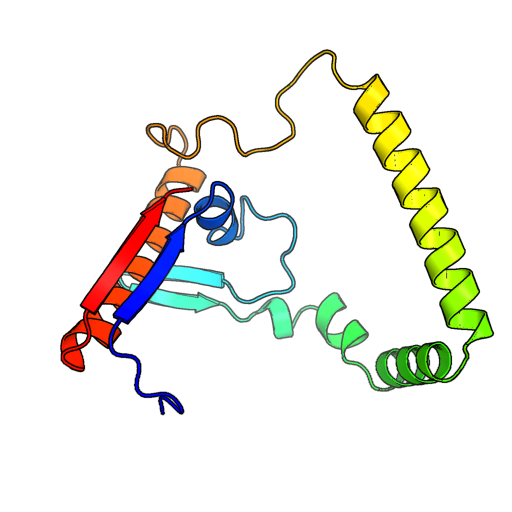1
ATOM 783 N N . GLN A 1 92 ? 17.682 19.172 -8.884 1.00 71.31 92 GLN A N 1
ATOM 784 C CA . GLN A 1 92 ? 16.765 19.328 -10.015 1.00 71.31 92 GLN A CA 1
ATOM 785 C C . GLN A 1 92 ? 15.379 19.792 -9.552 1.00 71.31 92 GLN A C 1
ATOM 787 O O . GLN A 1 92 ? 14.850 20.730 -10.136 1.00 71.31 92 GLN A O 1
ATOM 792 N N . GLN A 1 93 ? 14.848 19.221 -8.466 1.00 61.88 93 GLN A N 1
ATOM 793 C CA . GLN A 1 93 ? 13.570 19.619 -7.869 1.00 61.88 93 GLN A CA 1
ATOM 794 C C . GLN A 1 93 ? 13.593 21.059 -7.342 1.00 61.88 93 GLN A C 1
ATOM 796 O O . GLN A 1 93 ? 12.665 21.817 -7.601 1.00 61.88 93 GLN A O 1
ATOM 801 N N . ALA A 1 94 ? 14.682 21.476 -6.688 1.00 64.38 94 ALA A N 1
ATOM 802 C CA . ALA A 1 94 ? 14.865 22.857 -6.239 1.00 64.38 94 ALA A CA 1
ATOM 803 C C . ALA A 1 94 ? 14.902 23.856 -7.412 1.00 64.38 94 ALA A C 1
ATOM 805 O O . ALA A 1 94 ? 14.448 24.992 -7.274 1.00 64.38 94 ALA A O 1
ATOM 806 N N . LYS A 1 95 ? 15.401 23.429 -8.581 1.00 60.66 95 LYS A N 1
ATOM 807 C CA . LYS A 1 95 ? 15.391 24.221 -9.822 1.00 60.66 95 LYS A CA 1
ATOM 808 C C . LYS A 1 95 ? 14.040 24.205 -10.541 1.00 60.66 95 LYS A C 1
ATOM 810 O O . LYS A 1 95 ? 13.759 25.144 -11.274 1.00 60.66 95 LYS A O 1
ATOM 815 N N . SER A 1 96 ? 13.208 23.185 -10.332 1.00 53.50 96 SER A N 1
ATOM 816 C CA . SER A 1 96 ? 11.856 23.084 -10.898 1.00 53.50 96 SER A CA 1
ATOM 817 C C . SER A 1 96 ? 10.765 23.667 -9.991 1.00 53.50 96 SER A C 1
ATOM 819 O O . SER A 1 96 ? 9.584 23.473 -10.260 1.00 53.50 96 SER A O 1
ATOM 821 N N . THR A 1 97 ? 11.120 24.425 -8.945 1.00 47.06 97 THR A N 1
ATOM 822 C CA . THR A 1 97 ? 10.166 25.125 -8.054 1.00 47.06 97 THR A CA 1
ATOM 823 C C . THR A 1 97 ? 9.488 26.337 -8.725 1.00 47.06 97 THR A C 1
ATOM 825 O O . THR A 1 97 ? 9.113 27.310 -8.075 1.00 47.06 97 THR A O 1
ATOM 828 N N . THR A 1 98 ? 9.318 26.305 -10.046 1.00 41.94 98 THR A N 1
ATOM 829 C CA . THR A 1 98 ? 8.543 27.280 -10.815 1.00 41.94 98 THR A CA 1
ATOM 830 C C . THR A 1 98 ? 7.677 26.508 -11.807 1.00 41.94 98 THR A C 1
ATOM 832 O O . THR A 1 98 ? 8.106 26.186 -12.908 1.00 41.94 98 THR A O 1
ATOM 835 N N . GLY A 1 99 ? 6.447 26.194 -11.394 1.00 40.16 99 GLY A N 1
ATOM 836 C CA . GLY A 1 99 ? 5.393 25.708 -12.287 1.00 40.16 99 GLY A CA 1
ATOM 837 C C . GLY A 1 99 ? 5.062 24.217 -12.175 1.00 40.16 99 GLY A C 1
ATOM 838 O O . GLY A 1 99 ? 5.883 23.350 -12.438 1.00 40.16 99 GLY A O 1
ATOM 839 N N . THR A 1 100 ? 3.784 23.952 -11.892 1.00 35.94 100 THR A N 1
ATOM 840 C CA . THR A 1 100 ? 3.055 22.675 -12.041 1.00 35.94 100 THR A CA 1
ATOM 841 C C . THR A 1 100 ? 3.300 21.582 -10.985 1.00 35.94 100 THR A C 1
ATOM 843 O O . THR A 1 100 ? 4.133 20.704 -11.136 1.00 35.94 100 THR A O 1
ATOM 846 N N . GLY A 1 101 ? 2.509 21.650 -9.905 1.00 42.09 101 GLY A N 1
ATOM 847 C CA . GLY A 1 101 ? 1.726 20.574 -9.254 1.00 42.09 101 GLY A CA 1
ATOM 848 C C . GLY A 1 101 ? 2.075 19.079 -9.384 1.00 42.09 101 GLY A C 1
ATOM 849 O O . GLY A 1 101 ? 1.159 18.269 -9.307 1.00 42.09 101 GLY A O 1
ATOM 850 N N . GLN A 1 102 ? 3.333 18.680 -9.545 1.00 42.84 102 GLN A N 1
ATOM 851 C CA . GLN A 1 102 ? 3.751 17.279 -9.706 1.00 42.84 102 GLN A CA 1
ATOM 852 C C . GLN A 1 102 ? 3.812 16.457 -8.405 1.00 42.84 102 GLN A C 1
ATOM 854 O O . GLN A 1 102 ? 4.320 15.341 -8.419 1.00 42.84 102 GLN A O 1
ATOM 859 N N . ASP A 1 103 ? 3.296 16.965 -7.284 1.00 48.69 103 ASP A N 1
ATOM 860 C CA . ASP A 1 103 ? 3.235 16.181 -6.042 1.00 48.69 103 ASP A CA 1
ATOM 861 C C . ASP A 1 103 ? 1.983 15.280 -5.975 1.00 48.69 103 ASP A C 1
ATOM 863 O O . ASP A 1 103 ? 1.911 14.346 -5.184 1.00 48.69 103 ASP A O 1
ATOM 867 N N . GLY A 1 104 ? 0.971 15.501 -6.827 1.00 52.25 104 GLY A N 1
ATOM 868 C CA . GLY A 1 104 ? -0.255 14.683 -6.837 1.00 52.25 104 GLY A CA 1
ATOM 869 C C . GLY A 1 104 ? -1.045 14.689 -5.514 1.00 52.25 104 GLY A C 1
ATOM 870 O O . GLY A 1 104 ? -1.998 13.932 -5.373 1.00 52.25 104 GLY A O 1
ATOM 871 N N . THR A 1 105 ? -0.646 15.530 -4.556 1.00 53.50 105 THR A N 1
ATOM 872 C CA . THR A 1 105 ? -1.238 15.736 -3.224 1.00 53.50 105 THR A CA 1
ATOM 873 C C . THR A 1 105 ? -2.183 16.940 -3.190 1.00 53.50 105 THR A C 1
ATOM 875 O O . THR A 1 105 ? -2.963 17.112 -2.252 1.00 53.50 105 THR A O 1
ATOM 878 N N . ARG A 1 106 ? -2.142 17.802 -4.215 1.00 52.16 106 ARG A N 1
ATOM 879 C CA . ARG A 1 106 ? -2.952 19.022 -4.268 1.00 52.16 106 ARG A CA 1
ATOM 880 C C . ARG A 1 106 ? -4.407 18.661 -4.580 1.00 52.16 106 ARG A C 1
ATOM 882 O O . ARG A 1 106 ? -4.711 18.262 -5.696 1.00 52.16 106 ARG A O 1
ATOM 889 N N . GLY A 1 107 ? -5.287 18.838 -3.595 1.00 59.84 107 GLY A N 1
ATOM 890 C CA . GLY A 1 107 ? -6.732 18.641 -3.752 1.00 59.84 107 GLY A CA 1
ATOM 891 C C . GLY A 1 107 ? -7.259 17.265 -3.340 1.00 59.84 107 GLY A C 1
ATOM 892 O O . GLY A 1 107 ? -8.427 17.002 -3.587 1.00 59.84 107 GLY A O 1
ATOM 893 N N . VAL A 1 108 ? -6.456 16.414 -2.684 1.00 67.69 108 VAL A N 1
ATOM 894 C CA . VAL A 1 108 ? -6.902 15.071 -2.248 1.00 67.69 108 VAL A CA 1
ATOM 895 C C . VAL A 1 108 ? -8.098 15.134 -1.297 1.00 67.69 108 VAL A C 1
ATOM 897 O O . VAL A 1 108 ? -9.021 14.346 -1.448 1.00 67.69 108 VAL A O 1
ATOM 900 N N . PHE A 1 109 ? -8.114 16.095 -0.368 1.00 71.88 109 PHE A N 1
ATOM 901 C CA . PHE A 1 109 ? -9.244 16.329 0.545 1.00 71.88 109 PHE A CA 1
ATOM 902 C C . PHE A 1 109 ? -10.370 17.185 -0.063 1.00 71.88 109 PHE A C 1
ATOM 904 O O . PHE A 1 109 ? -11.318 17.536 0.634 1.00 71.88 109 PHE A O 1
ATOM 911 N N . GLY A 1 110 ? -10.247 17.579 -1.333 1.00 72.19 110 GLY A N 1
ATOM 912 C CA . GLY A 1 110 ? -11.314 18.244 -2.074 1.00 72.19 110 GLY A CA 1
ATOM 913 C C . GLY A 1 110 ? -12.267 17.234 -2.709 1.00 72.19 110 GLY A C 1
ATOM 914 O O . GLY A 1 110 ? -12.022 16.029 -2.696 1.00 72.19 110 GLY A O 1
ATOM 915 N N . GLU A 1 111 ? -13.354 17.728 -3.299 1.00 75.81 111 GLU A N 1
ATOM 916 C CA . GLU A 1 111 ? -14.287 16.873 -4.032 1.00 75.81 111 GLU A CA 1
ATOM 917 C C . GLU A 1 111 ? -13.576 16.197 -5.225 1.00 75.81 111 GLU A C 1
ATOM 919 O O . GLU A 1 111 ? -12.955 16.892 -6.040 1.00 75.81 111 GLU A O 1
ATOM 924 N N . PRO A 1 112 ? -13.633 14.856 -5.349 1.00 78.69 112 PRO A N 1
ATOM 925 C CA . PRO A 1 112 ? -12.949 14.147 -6.420 1.00 78.69 112 PRO A CA 1
ATOM 926 C C . PRO A 1 112 ? -13.594 14.456 -7.774 1.00 78.69 112 PRO A C 1
ATOM 928 O O . PRO A 1 112 ? -14.767 14.163 -8.011 1.00 78.69 112 PRO A O 1
ATOM 931 N N . GLN A 1 113 ? -12.812 15.045 -8.679 1.00 75.88 113 GLN A N 1
ATOM 932 C CA . GLN A 1 113 ? -13.326 15.542 -9.958 1.00 75.88 113 GLN A CA 1
ATOM 933 C C . GLN A 1 113 ? -13.371 14.467 -11.051 1.00 75.88 113 GLN A C 1
ATOM 935 O O . GLN A 1 113 ? -14.307 14.458 -11.851 1.00 75.88 113 GLN A O 1
ATOM 940 N N . ASP A 1 114 ? -12.408 13.541 -11.081 1.00 86.38 114 ASP A N 1
ATOM 941 C CA . ASP A 1 114 ? -12.326 12.493 -12.103 1.00 86.38 114 ASP A CA 1
ATOM 942 C C . ASP A 1 114 ? -12.813 11.119 -11.600 1.00 86.38 114 ASP A C 1
ATOM 944 O O . ASP A 1 114 ? -13.046 10.889 -10.409 1.00 86.38 114 ASP A O 1
ATOM 948 N N . ALA A 1 115 ? -13.021 10.193 -12.539 1.00 91.12 115 ALA A N 1
ATOM 949 C CA . ALA A 1 115 ? -13.511 8.851 -12.232 1.00 91.12 115 ALA A CA 1
ATOM 950 C C . ALA A 1 115 ? -12.502 8.024 -11.414 1.00 91.12 115 ALA A C 1
ATOM 952 O O . ALA A 1 115 ? -12.908 7.231 -10.562 1.00 91.12 115 ALA A O 1
ATOM 953 N N . ASP A 1 116 ? -11.203 8.231 -11.635 1.00 90.50 116 ASP A N 1
ATOM 954 C CA . ASP A 1 116 ? -10.141 7.471 -10.977 1.00 90.50 116 ASP A CA 1
ATOM 955 C C . ASP A 1 116 ? -10.003 7.856 -9.499 1.00 90.50 116 ASP A C 1
ATOM 957 O O . ASP A 1 116 ? -9.900 6.970 -8.647 1.00 90.50 116 ASP A O 1
ATOM 961 N N . TRP A 1 117 ? -10.078 9.148 -9.166 1.00 90.25 117 TRP A N 1
ATOM 962 C CA . TRP A 1 117 ? -10.125 9.646 -7.790 1.00 90.25 117 TRP A CA 1
ATOM 963 C C . TRP A 1 117 ? -11.428 9.266 -7.095 1.00 90.25 117 TRP A C 1
ATOM 965 O O . TRP A 1 117 ? -11.385 8.894 -5.925 1.00 90.25 117 TRP A O 1
ATOM 975 N N . LYS A 1 118 ? -12.573 9.283 -7.792 1.00 92.06 118 LYS A N 1
ATOM 976 C CA . LYS A 1 118 ? -13.843 8.784 -7.230 1.00 92.06 118 LYS A CA 1
ATOM 977 C C . LYS A 1 118 ? -13.747 7.305 -6.858 1.00 92.06 118 LYS A C 1
ATOM 979 O O . LYS A 1 118 ? -14.112 6.931 -5.746 1.00 92.06 118 LYS A O 1
ATOM 984 N N . LYS A 1 119 ? -13.198 6.469 -7.748 1.00 93.06 119 LYS A N 1
ATOM 985 C CA . LYS A 1 119 ? -12.970 5.044 -7.466 1.00 93.06 119 LYS A CA 1
ATOM 986 C C . LYS A 1 119 ? -11.977 4.854 -6.313 1.00 93.06 119 LYS A C 1
ATOM 988 O O . LYS A 1 119 ? -12.216 4.025 -5.438 1.00 93.06 119 LYS A O 1
ATOM 993 N N . ALA A 1 120 ? -10.889 5.625 -6.287 1.00 93.31 120 ALA A N 1
ATOM 994 C CA . ALA A 1 120 ? -9.896 5.580 -5.215 1.00 93.31 120 ALA A CA 1
ATOM 995 C C . ALA A 1 120 ? -10.505 5.922 -3.844 1.00 93.31 120 ALA A C 1
ATOM 997 O O . ALA A 1 120 ? -10.240 5.231 -2.858 1.00 93.31 120 ALA A O 1
ATOM 998 N N . TRP A 1 121 ? -11.356 6.950 -3.790 1.00 93.75 121 TRP A N 1
ATOM 999 C CA . TRP A 1 121 ? -12.106 7.319 -2.591 1.00 93.75 121 TRP A CA 1
ATOM 1000 C C . TRP A 1 121 ? -13.078 6.222 -2.163 1.00 93.75 121 TRP A C 1
ATOM 1002 O O . TRP A 1 121 ? -13.023 5.810 -1.009 1.00 93.75 121 TRP A O 1
ATOM 1012 N N . ALA A 1 122 ? -13.867 5.664 -3.084 1.00 94.62 122 ALA A N 1
ATOM 1013 C CA . ALA A 1 122 ? -14.792 4.575 -2.768 1.00 94.62 122 ALA A CA 1
ATOM 1014 C C . ALA A 1 122 ? -14.073 3.346 -2.176 1.00 94.62 122 ALA A C 1
ATOM 1016 O O . ALA A 1 122 ? -14.516 2.777 -1.179 1.00 94.62 122 ALA A O 1
ATOM 1017 N N . ILE A 1 123 ? -12.919 2.958 -2.735 1.00 96.25 123 ILE A N 1
ATOM 1018 C CA . ILE A 1 123 ? -12.084 1.884 -2.171 1.00 96.25 123 ILE A CA 1
ATOM 1019 C C . ILE A 1 123 ? -11.589 2.264 -0.769 1.00 96.25 123 ILE A C 1
ATOM 1021 O O . ILE A 1 123 ? -11.645 1.449 0.151 1.00 96.25 123 ILE A O 1
ATOM 1025 N N . THR A 1 124 ? -11.116 3.499 -0.599 1.00 95.25 124 THR A N 1
ATOM 1026 C CA . THR A 1 124 ? -10.600 4.001 0.682 1.00 95.25 124 THR A CA 1
ATOM 1027 C C . THR A 1 124 ? -11.672 3.964 1.767 1.00 95.25 124 THR A C 1
ATOM 1029 O O . THR A 1 124 ? -11.425 3.437 2.849 1.00 95.25 124 THR A O 1
ATOM 1032 N N . GLU A 1 125 ? -12.876 4.449 1.474 1.00 94.69 125 GLU A N 1
ATOM 1033 C CA . GLU A 1 125 ? -14.016 4.423 2.392 1.00 94.69 125 GLU A CA 1
ATOM 1034 C C . GLU A 1 125 ? -14.364 2.994 2.811 1.00 94.69 125 GLU A C 1
ATOM 1036 O O . GLU A 1 125 ? -14.507 2.717 4.001 1.00 94.69 125 GLU A O 1
ATOM 1041 N N . GLN A 1 126 ? -14.408 2.055 1.864 1.00 96.94 126 GLN A N 1
ATOM 1042 C CA . GLN A 1 126 ? -14.678 0.648 2.167 1.00 96.94 126 GLN A CA 1
ATOM 1043 C C . GLN A 1 126 ? -13.588 0.017 3.045 1.00 96.94 126 GLN A C 1
ATOM 1045 O O . GLN A 1 126 ? -13.894 -0.756 3.956 1.00 96.94 126 GLN A O 1
ATOM 1050 N N . ILE A 1 127 ? -12.314 0.367 2.832 1.00 96.31 127 ILE A N 1
ATOM 1051 C CA . ILE A 1 127 ? -11.210 -0.081 3.695 1.00 96.31 127 ILE A CA 1
ATOM 1052 C C . ILE A 1 127 ? -11.375 0.488 5.109 1.00 96.31 127 ILE A C 1
ATOM 1054 O O . ILE A 1 127 ? -11.263 -0.260 6.081 1.00 96.31 127 ILE A O 1
ATOM 1058 N N . LEU A 1 128 ? -11.678 1.782 5.238 1.00 95.81 128 LEU A N 1
ATOM 1059 C CA . LEU A 1 128 ? -11.897 2.434 6.532 1.00 95.81 128 LEU A CA 1
ATOM 1060 C C . LEU A 1 128 ? -13.065 1.803 7.294 1.00 95.81 128 LEU A C 1
ATOM 1062 O O . LEU A 1 128 ? -12.931 1.503 8.481 1.00 95.81 128 LEU A O 1
ATOM 1066 N N . LEU A 1 129 ? -14.182 1.542 6.610 1.00 95.69 129 LEU A N 1
ATOM 1067 C CA . LEU A 1 129 ? -15.331 0.845 7.184 1.00 95.69 129 LEU A CA 1
ATOM 1068 C C . LEU A 1 129 ? -14.949 -0.565 7.638 1.00 95.69 129 LEU A C 1
ATOM 1070 O O . LEU A 1 129 ? -15.282 -0.957 8.754 1.00 95.69 129 LEU A O 1
ATOM 1074 N N . ARG A 1 130 ? -14.183 -1.306 6.828 1.00 95.44 130 ARG A N 1
ATOM 1075 C CA . ARG A 1 130 ? -13.732 -2.656 7.183 1.00 95.44 130 ARG A CA 1
ATOM 1076 C C . ARG A 1 130 ? -12.836 -2.662 8.420 1.00 95.44 130 ARG A C 1
ATOM 1078 O O . ARG A 1 130 ? -13.027 -3.513 9.288 1.00 95.44 130 ARG A O 1
ATOM 1085 N N . ILE A 1 131 ? -11.896 -1.719 8.510 1.00 95.12 131 ILE A N 1
ATOM 1086 C CA . ILE A 1 131 ? -11.021 -1.549 9.678 1.00 95.12 131 ILE A CA 1
ATOM 1087 C C . ILE A 1 131 ? -11.862 -1.203 10.907 1.00 95.12 131 ILE A C 1
ATOM 1089 O O . ILE A 1 131 ? -11.756 -1.890 11.921 1.00 95.12 131 ILE A O 1
ATOM 1093 N N . ARG A 1 132 ? -12.730 -0.187 10.811 1.00 96.12 132 ARG A N 1
ATOM 1094 C CA . ARG A 1 132 ? -13.633 0.217 11.897 1.00 96.12 132 ARG A CA 1
ATOM 1095 C C . ARG A 1 132 ? -14.446 -0.971 12.398 1.00 96.12 132 ARG A C 1
ATOM 1097 O O . ARG A 1 132 ? -14.479 -1.215 13.597 1.00 96.1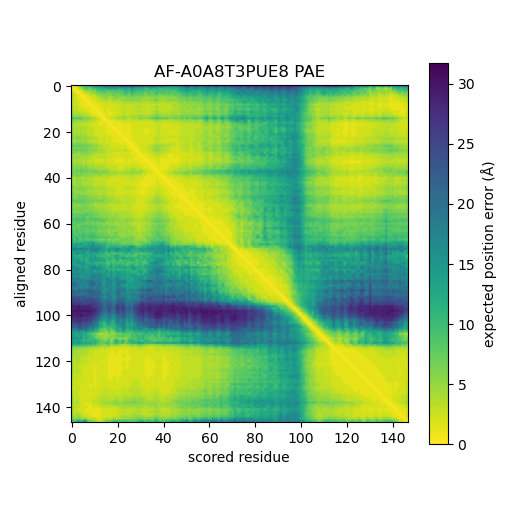2 132 ARG A O 1
ATOM 1104 N N . ASP A 1 133 ? -15.076 -1.719 11.499 1.00 95.31 133 ASP A N 1
ATOM 1105 C CA . ASP A 1 133 ? -15.930 -2.846 11.867 1.00 95.31 133 ASP A CA 1
ATOM 1106 C C . ASP A 1 133 ? -15.134 -3.965 12.550 1.00 95.31 133 ASP A C 1
ATOM 1108 O O . ASP A 1 133 ? -15.623 -4.575 13.499 1.00 95.31 133 ASP A O 1
ATOM 1112 N N . ASP A 1 134 ? -13.904 -4.234 12.104 1.00 94.44 134 ASP A N 1
ATOM 1113 C CA . ASP A 1 134 ? -13.026 -5.226 12.735 1.00 94.44 134 ASP A CA 1
ATOM 1114 C C . ASP A 1 134 ? -12.551 -4.795 14.135 1.00 94.44 134 ASP A C 1
ATOM 1116 O O . ASP A 1 134 ? -12.357 -5.659 14.996 1.00 94.44 134 ASP A O 1
ATOM 1120 N N . VAL A 1 135 ? -12.393 -3.487 14.373 1.00 95.25 135 VAL A N 1
ATOM 1121 C CA . VAL A 1 135 ? -12.039 -2.898 15.676 1.00 95.25 135 VAL A CA 1
ATOM 1122 C C . VAL A 1 135 ? -13.250 -2.888 16.620 1.00 95.25 135 VAL A C 1
ATOM 1124 O O . VAL A 1 135 ? -13.169 -3.408 17.731 1.00 95.25 135 VAL A O 1
ATOM 1127 N N . VAL A 1 136 ? -14.402 -2.387 16.163 1.00 93.94 136 VAL A N 1
ATOM 1128 C CA . VAL A 1 136 ? -15.638 -2.275 16.961 1.00 93.94 136 VAL A CA 1
ATOM 1129 C C . VAL A 1 136 ? -16.180 -3.647 17.364 1.00 93.94 136 VAL A C 1
ATOM 1131 O O . VAL A 1 136 ? -16.624 -3.821 18.495 1.00 93.94 136 VAL A O 1
ATOM 1134 N N . LYS A 1 137 ? -16.078 -4.667 16.499 1.00 94.81 137 LYS A N 1
ATOM 1135 C CA . LYS A 1 137 ? -16.444 -6.058 16.848 1.00 94.81 137 LYS A CA 1
ATOM 1136 C C . LYS A 1 137 ? -15.662 -6.626 18.036 1.00 94.81 137 LYS A C 1
ATOM 1138 O O . LYS A 1 137 ? -16.036 -7.676 18.552 1.00 94.81 137 LYS A O 1
ATOM 1143 N N . ARG A 1 138 ? -14.559 -5.987 18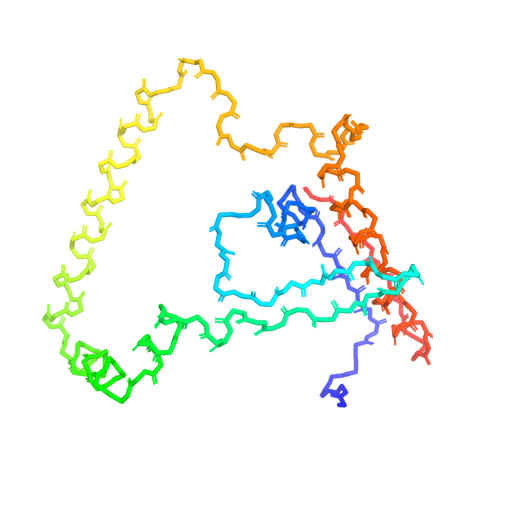.427 1.00 92.62 138 ARG A N 1
ATOM 1144 C CA . ARG A 1 138 ? -13.693 -6.388 19.540 1.00 92.62 138 ARG A CA 1
ATOM 1145 C C . ARG A 1 138 ? -13.849 -5.492 20.765 1.00 92.62 138 ARG A C 1
ATOM 1147 O O . ARG A 1 138 ? -13.064 -5.653 21.689 1.00 92.62 138 ARG A O 1
ATOM 1154 N N . ASP A 1 139 ? -14.823 -4.582 20.758 1.00 94.19 139 ASP A N 1
ATOM 1155 C CA . ASP A 1 139 ? -15.054 -3.609 21.831 1.00 94.19 139 ASP A CA 1
ATOM 1156 C C . ASP A 1 139 ? -13.848 -2.679 22.079 1.00 94.19 139 ASP A C 1
ATOM 1158 O O . ASP A 1 139 ? -13.566 -2.255 23.194 1.00 94.19 139 ASP A O 1
ATOM 1162 N N . VAL A 1 140 ? -13.101 -2.376 21.011 1.00 95.81 140 VAL A N 1
ATOM 1163 C CA . VAL A 1 140 ? -11.953 -1.458 21.033 1.00 95.81 140 VAL A CA 1
ATOM 1164 C C . VAL A 1 140 ? -12.359 -0.123 20.407 1.00 95.81 140 VAL A C 1
ATOM 1166 O O . VAL A 1 140 ? -13.141 -0.079 19.454 1.00 95.81 140 VAL A O 1
ATOM 1169 N N . MET A 1 141 ? -11.810 0.985 20.906 1.00 95.31 141 MET A N 1
ATOM 1170 C CA . MET A 1 141 ? -12.060 2.311 20.340 1.00 95.31 141 MET A CA 1
ATOM 1171 C C . MET A 1 141 ? -11.305 2.501 19.016 1.00 95.31 141 MET A C 1
ATOM 1173 O O . MET A 1 141 ? -10.094 2.287 18.949 1.00 95.31 141 MET A O 1
ATOM 1177 N N . PHE A 1 142 ? -12.002 2.960 17.974 1.00 96.81 142 PHE A N 1
ATOM 1178 C CA . PHE A 1 142 ? -11.402 3.336 16.692 1.00 96.81 142 PHE A CA 1
ATOM 1179 C C . PHE A 1 142 ? -11.396 4.856 16.520 1.00 96.81 142 PHE A C 1
ATOM 1181 O O . PHE A 1 142 ? -12.447 5.491 16.600 1.00 96.81 142 PHE A O 1
ATOM 1188 N N . LEU A 1 143 ? -10.225 5.430 16.244 1.00 96.81 143 LEU A N 1
ATOM 1189 C CA . LEU A 1 143 ? -10.051 6.852 15.959 1.00 96.81 143 LEU A CA 1
ATOM 1190 C C . LEU A 1 143 ? -9.373 7.038 14.600 1.00 96.81 143 LEU A C 1
ATOM 1192 O O . LEU A 1 143 ? -8.398 6.358 14.284 1.00 96.81 143 LEU A O 1
ATOM 1196 N N . LEU A 1 144 ? -9.869 7.998 13.822 1.00 95.06 144 LEU A N 1
ATOM 1197 C CA . LEU A 1 144 ? -9.259 8.450 12.574 1.00 95.06 144 LEU A CA 1
ATOM 1198 C C . LEU A 1 144 ? -8.662 9.841 12.802 1.00 95.06 144 LEU A C 1
ATOM 1200 O O . LEU A 1 144 ? -9.394 10.778 13.114 1.00 95.06 144 LEU A O 1
ATOM 1204 N N . ALA A 1 145 ? -7.349 9.980 12.641 1.00 94.12 145 ALA A N 1
ATOM 1205 C CA . ALA A 1 145 ? -6.666 11.270 12.670 1.00 94.12 145 ALA A CA 1
ATOM 1206 C C . ALA A 1 145 ? -6.237 11.648 11.256 1.00 94.12 145 ALA A C 1
ATOM 1208 O O . ALA A 1 145 ? -5.501 10.898 10.626 1.00 94.12 145 ALA A O 1
ATOM 1209 N N . ILE A 1 146 ? -6.679 12.804 10.767 1.00 88.38 146 ILE A N 1
ATOM 1210 C CA . ILE A 1 146 ? -6.294 13.325 9.451 1.00 88.38 146 ILE A CA 1
ATOM 1211 C C . ILE A 1 146 ? -5.118 14.283 9.647 1.00 88.38 146 ILE A C 1
ATOM 1213 O O . ILE A 1 146 ? -5.202 15.177 10.493 1.00 88.38 146 ILE A O 1
ATOM 1217 N N . THR A 1 147 ? -4.032 14.077 8.901 1.00 76.56 147 THR A N 1
ATOM 1218 C CA . THR A 1 147 ? -2.761 14.813 9.045 1.00 76.56 147 THR A CA 1
ATOM 1219 C C . THR A 1 147 ? -2.328 15.499 7.762 1.00 76.56 147 THR A C 1
ATOM 1221 O O . THR A 1 147 ? -2.415 14.838 6.698 1.00 76.56 147 THR A O 1
#